Protein AF-A0A218YZX3-F1 (afdb_monomer_lite)

Structure (mmCIF, N/CA/C/O backbone):
data_AF-A0A218YZX3-F1
#
_entry.id   AF-A0A218YZX3-F1
#
loop_
_atom_site.group_PDB
_atom_site.id
_atom_site.type_symbol
_atom_site.label_atom_id
_atom_site.label_alt_id
_atom_site.label_comp_id
_atom_site.label_asym_id
_atom_site.label_entity_id
_atom_site.label_seq_id
_atom_site.pdbx_PDB_ins_code
_atom_site.Cartn_x
_atom_site.Cartn_y
_atom_site.Cartn_z
_atom_site.occupancy
_atom_site.B_iso_or_equiv
_atom_site.auth_seq_id
_atom_site.auth_comp_id
_atom_site.auth_asym_id
_atom_site.auth_atom_id
_atom_site.pdbx_PDB_model_num
ATOM 1 N N . MET A 1 1 ? -14.506 6.428 -17.693 1.00 74.00 1 MET A N 1
ATOM 2 C CA . MET A 1 1 ? -15.111 5.379 -16.839 1.00 74.00 1 MET A CA 1
ATOM 3 C C . MET A 1 1 ? -14.774 5.544 -15.348 1.00 74.00 1 MET A C 1
ATOM 5 O O . MET A 1 1 ? -15.646 6.011 -14.645 1.00 74.00 1 MET A O 1
ATOM 9 N N . ILE A 1 2 ? -13.561 5.289 -14.816 1.00 86.69 2 ILE A N 1
ATOM 10 C CA . ILE A 1 2 ? -13.314 5.484 -13.352 1.00 86.69 2 ILE A CA 1
ATOM 11 C C . ILE A 1 2 ? -13.232 6.959 -12.924 1.00 86.69 2 ILE A C 1
ATOM 13 O O . ILE A 1 2 ? -13.758 7.328 -11.880 1.00 86.69 2 ILE A O 1
ATOM 17 N N . GLY A 1 3 ? -12.570 7.812 -13.712 1.00 89.25 3 GLY A N 1
ATOM 18 C CA . GLY A 1 3 ? -12.417 9.230 -13.351 1.00 89.25 3 GLY A CA 1
ATOM 19 C C . GLY A 1 3 ? -13.723 10.006 -13.328 1.00 89.25 3 GLY A C 1
ATOM 20 O O . GLY A 1 3 ? -13.888 10.870 -12.478 1.00 89.25 3 GLY A O 1
ATOM 21 N N . ASP A 1 4 ? -14.636 9.664 -14.231 1.00 92.06 4 ASP A N 1
ATOM 22 C CA . ASP A 1 4 ? -15.918 10.357 -14.371 1.00 92.06 4 ASP A CA 1
ATOM 23 C C . ASP A 1 4 ? -16.874 9.979 -13.229 1.00 92.06 4 ASP A C 1
ATOM 25 O O . ASP A 1 4 ? -17.680 10.796 -12.808 1.00 92.06 4 ASP A O 1
ATOM 29 N N . MET A 1 5 ? -16.742 8.761 -12.686 1.00 93.00 5 MET A N 1
ATOM 30 C CA . MET A 1 5 ? -17.591 8.253 -11.602 1.00 93.00 5 MET A CA 1
ATOM 31 C C . MET A 1 5 ? -17.034 8.542 -10.200 1.00 93.00 5 MET A C 1
ATOM 33 O O . MET A 1 5 ? -17.802 8.780 -9.275 1.00 93.00 5 MET A O 1
ATOM 37 N N . PHE A 1 6 ? -15.707 8.509 -10.021 1.00 92.06 6 PHE A N 1
ATOM 38 C CA . PHE A 1 6 ? -15.064 8.537 -8.694 1.00 92.06 6 PHE A CA 1
ATOM 39 C C . PHE A 1 6 ? -14.007 9.642 -8.537 1.00 92.06 6 PHE A C 1
ATOM 41 O O . PHE A 1 6 ? -13.311 9.722 -7.519 1.00 92.06 6 PHE A O 1
ATOM 48 N N . GLY A 1 7 ? -13.854 10.493 -9.551 1.00 93.12 7 GLY A N 1
ATOM 49 C CA . GLY A 1 7 ? -12.935 11.621 -9.538 1.00 93.12 7 GLY A CA 1
ATOM 50 C C . GLY A 1 7 ? -11.467 11.262 -9.793 1.00 93.12 7 GLY A C 1
ATOM 51 O O . GLY A 1 7 ? -11.059 10.110 -9.989 1.0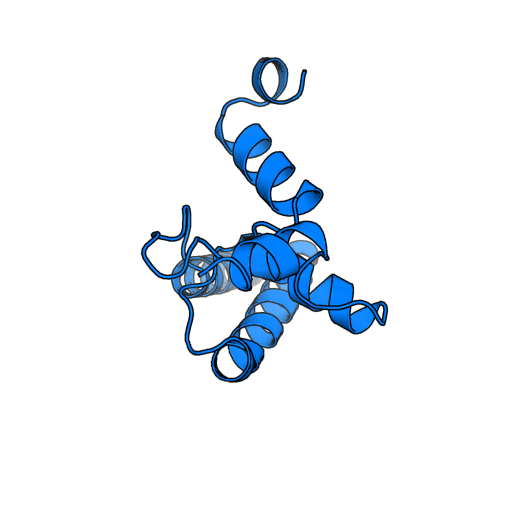0 93.12 7 GLY A O 1
ATOM 52 N N . ALA A 1 8 ? -10.637 12.306 -9.799 1.00 89.94 8 ALA A N 1
ATOM 53 C CA . ALA A 1 8 ? -9.236 12.223 -10.205 1.00 89.94 8 ALA A CA 1
ATOM 54 C C . ALA A 1 8 ? -8.374 11.357 -9.270 1.00 89.94 8 ALA A C 1
ATOM 56 O O . ALA A 1 8 ? -7.466 10.665 -9.736 1.00 89.94 8 ALA A O 1
ATOM 57 N N . VAL A 1 9 ? -8.669 11.349 -7.965 1.00 87.31 9 VAL A N 1
ATOM 58 C CA . VAL A 1 9 ? -7.887 10.602 -6.967 1.00 87.31 9 VAL A CA 1
ATOM 59 C C . VAL A 1 9 ? -8.002 9.098 -7.209 1.00 87.31 9 VAL A C 1
ATOM 61 O O . VAL A 1 9 ? -6.978 8.437 -7.403 1.00 87.31 9 VAL A O 1
ATOM 64 N N . HIS A 1 10 ? -9.225 8.569 -7.306 1.00 87.75 10 HIS A N 1
ATOM 65 C CA . HIS A 1 10 ? -9.471 7.150 -7.580 1.00 87.75 10 HIS A CA 1
ATOM 66 C C . HIS A 1 10 ? -8.934 6.726 -8.947 1.00 87.75 10 HIS A C 1
ATOM 68 O O . HIS A 1 10 ? -8.291 5.681 -9.057 1.00 87.75 10 HIS A O 1
ATOM 74 N N . LYS A 1 11 ? -9.091 7.568 -9.980 1.00 90.62 11 LYS A N 1
ATOM 75 C CA . LYS A 1 11 ? -8.458 7.337 -11.289 1.00 90.62 11 LYS A CA 1
ATOM 76 C C . LYS A 1 11 ? -6.938 7.213 -11.167 1.00 90.62 11 LYS A C 1
ATOM 78 O O . LYS A 1 11 ? -6.345 6.345 -11.805 1.00 90.62 11 LYS A O 1
ATOM 83 N N . SER A 1 12 ? -6.304 8.053 -10.347 1.00 87.38 12 SER A N 1
ATOM 84 C CA . SER A 1 12 ? -4.852 8.023 -10.159 1.00 87.38 12 SER A CA 1
ATOM 85 C C . SER A 1 12 ? -4.379 6.725 -9.490 1.00 87.38 12 SER A C 1
ATOM 87 O O . SER A 1 12 ? -3.413 6.124 -9.960 1.00 87.38 12 SER A O 1
ATOM 89 N N . TYR A 1 13 ? -5.087 6.253 -8.457 1.00 87.81 13 TYR A N 1
ATOM 90 C CA . TYR A 1 13 ? -4.781 4.987 -7.788 1.00 87.81 13 TYR A CA 1
ATOM 91 C C . TYR A 1 13 ? -5.027 3.793 -8.707 1.00 87.81 13 TYR A C 1
ATOM 93 O O . TYR A 1 13 ? -4.144 2.953 -8.849 1.00 87.81 13 TYR A O 1
ATOM 101 N N . SER A 1 14 ? -6.164 3.759 -9.407 1.00 89.25 14 SER A N 1
ATOM 102 C CA . SER A 1 14 ? -6.469 2.712 -10.387 1.00 89.25 14 SER A CA 1
ATOM 103 C C . SER A 1 14 ? -5.371 2.598 -11.447 1.00 89.25 14 SER A C 1
ATOM 105 O O . SER A 1 14 ? -4.887 1.497 -11.713 1.00 89.25 14 SER A O 1
ATOM 107 N N . LYS A 1 15 ? -4.892 3.729 -11.986 1.00 87.81 15 LYS A N 1
ATOM 108 C CA . LYS A 1 15 ? -3.774 3.739 -12.936 1.00 87.81 15 LYS A CA 1
ATOM 109 C C . LYS A 1 15 ? -2.498 3.167 -12.312 1.00 87.81 15 LYS A C 1
ATOM 111 O O . LYS A 1 15 ? -1.867 2.319 -12.927 1.00 87.81 15 LYS A O 1
ATOM 116 N N . ARG A 1 16 ? -2.121 3.581 -11.094 1.00 87.12 16 ARG A N 1
ATOM 117 C CA . ARG A 1 16 ? -0.916 3.054 -10.423 1.00 87.12 16 ARG A CA 1
ATOM 118 C C . ARG A 1 16 ? -1.001 1.545 -10.190 1.00 87.12 16 ARG A C 1
ATOM 120 O O . ARG A 1 16 ? -0.046 0.849 -10.521 1.00 87.12 16 ARG A O 1
ATOM 127 N N . LEU A 1 17 ? -2.136 1.045 -9.706 1.00 86.75 17 LEU A N 1
ATOM 128 C CA . LEU A 1 17 ? -2.340 -0.380 -9.435 1.00 86.75 17 LEU A CA 1
ATOM 129 C C . LEU A 1 17 ? -2.300 -1.215 -10.721 1.00 86.75 17 LEU A C 1
ATOM 131 O O . LEU A 1 17 ? -1.543 -2.177 -10.812 1.00 86.75 17 LEU A O 1
ATOM 135 N N . THR A 1 18 ? -3.045 -0.805 -11.749 1.00 85.81 18 THR A N 1
ATOM 136 C CA . THR A 1 18 ? -3.155 -1.563 -13.009 1.00 85.81 18 THR A CA 1
ATOM 137 C C . THR A 1 18 ? -1.884 -1.529 -13.854 1.00 85.81 18 THR A C 1
ATOM 139 O O . THR A 1 18 ? -1.617 -2.476 -14.586 1.00 85.81 18 THR A O 1
ATOM 142 N N . THR A 1 19 ? -1.054 -0.486 -13.737 1.00 81.06 19 THR A N 1
ATOM 143 C CA 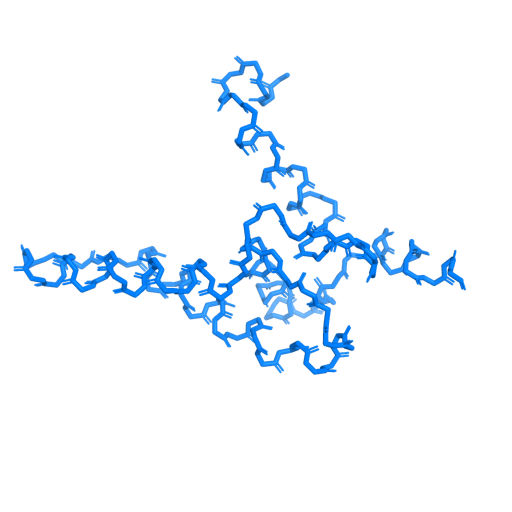. THR A 1 19 ? 0.218 -0.408 -14.476 1.00 81.06 19 THR A CA 1
ATOM 144 C C . THR A 1 19 ? 1.439 -0.830 -13.652 1.00 81.06 19 THR A C 1
ATOM 146 O O . THR A 1 19 ? 2.559 -0.731 -14.150 1.00 81.06 19 THR A O 1
ATOM 149 N N . GLY A 1 20 ? 1.276 -1.214 -12.379 1.00 72.56 20 GLY A N 1
ATOM 150 C CA . GLY A 1 20 ? 2.398 -1.444 -11.453 1.00 72.56 20 GLY A CA 1
ATOM 151 C C . GLY A 1 20 ? 3.229 -0.184 -11.170 1.00 72.56 20 GLY A C 1
ATOM 152 O O . GLY A 1 20 ? 4.422 -0.251 -10.878 1.00 72.56 20 GLY A O 1
ATOM 153 N N . GLY A 1 21 ? 2.616 0.993 -11.305 1.00 71.12 21 GLY A N 1
ATOM 154 C CA . GLY A 1 21 ? 3.228 2.312 -11.154 1.00 71.12 21 GLY A CA 1
ATOM 155 C C . GLY A 1 21 ? 3.384 2.766 -9.703 1.00 71.12 21 GLY A C 1
ATOM 156 O O . GLY A 1 21 ? 3.267 3.961 -9.443 1.00 71.12 21 GLY A O 1
ATOM 157 N N . CYS A 1 22 ? 3.629 1.840 -8.776 1.00 73.06 22 CYS A N 1
ATOM 158 C CA . CYS A 1 22 ? 3.683 2.113 -7.338 1.00 73.06 22 CYS A CA 1
ATOM 159 C C . CYS A 1 22 ? 4.973 2.816 -6.874 1.00 73.06 22 CYS A C 1
ATOM 161 O O . CYS A 1 22 ? 5.094 3.220 -5.722 1.00 73.06 22 CYS A O 1
ATOM 163 N N . ALA A 1 23 ? 5.925 2.994 -7.790 1.00 72.69 23 ALA A N 1
ATOM 164 C CA . ALA A 1 23 ? 7.047 3.909 -7.645 1.00 72.69 23 ALA A CA 1
ATOM 165 C C . ALA A 1 23 ? 7.063 4.871 -8.848 1.00 72.69 23 ALA A C 1
ATOM 167 O O . ALA A 1 23 ? 6.843 4.421 -9.986 1.00 72.69 23 ALA A O 1
ATOM 168 N N . PRO A 1 24 ? 7.328 6.173 -8.655 1.00 68.44 24 PRO A N 1
ATOM 169 C CA . PRO A 1 24 ? 7.548 7.132 -9.730 1.00 68.44 24 PRO A CA 1
ATOM 170 C C . PRO A 1 24 ? 8.760 6.740 -10.605 1.00 68.44 24 PRO A C 1
ATOM 172 O O . PRO A 1 24 ? 9.437 5.730 -10.402 1.00 68.44 24 PRO A O 1
ATOM 175 N N . GLY A 1 25 ? 9.001 7.481 -11.692 1.00 67.81 25 GLY A N 1
ATOM 176 C CA . GLY A 1 25 ? 10.308 7.400 -12.367 1.00 67.81 25 GLY A CA 1
ATOM 177 C C . GLY A 1 25 ? 11.428 7.804 -11.402 1.00 67.81 25 GLY A C 1
ATOM 178 O O . GLY A 1 25 ? 11.143 8.460 -10.411 1.00 67.81 25 GLY A O 1
ATOM 179 N N . ALA A 1 26 ? 12.688 7.447 -11.673 1.00 65.38 26 ALA A N 1
ATOM 180 C CA . ALA A 1 26 ? 13.768 7.724 -10.708 1.00 65.38 26 ALA A CA 1
ATOM 181 C C . ALA A 1 26 ? 13.992 9.228 -10.417 1.00 65.38 26 ALA A C 1
ATOM 183 O O . ALA A 1 26 ? 14.613 9.559 -9.422 1.00 65.38 26 ALA A O 1
ATOM 184 N N . SER A 1 27 ? 13.482 10.125 -11.268 1.00 64.31 27 SER A N 1
ATOM 185 C CA . SER A 1 27 ? 13.472 11.584 -11.071 1.00 64.31 27 SER A CA 1
ATOM 186 C C . SER A 1 27 ? 12.090 12.144 -10.695 1.00 64.31 27 SER A C 1
ATOM 188 O O . SER A 1 27 ? 11.911 13.354 -10.602 1.00 64.31 27 SER A O 1
ATOM 190 N N . GLY A 1 28 ? 11.082 11.284 -10.540 1.00 68.38 28 GLY A N 1
ATOM 191 C CA . GLY A 1 28 ? 9.708 11.685 -10.257 1.00 68.38 28 GLY A CA 1
ATOM 192 C C . GLY A 1 28 ? 9.397 11.675 -8.763 1.00 68.38 28 GLY A C 1
ATOM 193 O O . GLY A 1 28 ? 9.975 10.910 -7.996 1.00 68.38 28 GLY A O 1
ATOM 194 N N . LYS A 1 29 ? 8.419 12.488 -8.364 1.00 74.06 29 LYS A N 1
ATOM 195 C CA . LYS A 1 29 ? 7.890 12.515 -6.998 1.00 74.06 29 LYS A CA 1
ATOM 196 C C . LYS A 1 29 ? 6.698 11.563 -6.867 1.00 74.06 29 LYS A C 1
ATOM 198 O O . LYS A 1 29 ? 5.895 11.444 -7.794 1.00 74.06 29 LYS A O 1
ATOM 203 N N . ALA A 1 30 ? 6.577 10.896 -5.721 1.00 79.50 30 ALA A N 1
ATOM 204 C CA . ALA A 1 30 ? 5.372 10.146 -5.381 1.00 79.50 30 ALA A CA 1
ATOM 205 C C . ALA A 1 30 ? 4.162 11.094 -5.302 1.00 79.50 30 ALA A C 1
ATOM 207 O O . ALA A 1 30 ? 4.295 12.232 -4.848 1.00 79.50 30 ALA A O 1
ATOM 208 N N . GLY A 1 31 ? 2.986 10.629 -5.736 1.00 75.88 31 GLY A N 1
ATOM 209 C CA . GLY A 1 31 ? 1.755 11.414 -5.606 1.00 75.88 31 GLY A CA 1
ATOM 210 C C . GLY A 1 31 ? 1.367 11.562 -4.137 1.00 75.88 31 GLY A C 1
ATOM 211 O O . GLY A 1 31 ? 0.994 12.645 -3.694 1.00 75.88 31 GLY A O 1
ATOM 212 N N . PHE A 1 32 ? 1.545 10.484 -3.374 1.00 84.50 32 PHE A N 1
ATOM 213 C CA . PHE A 1 32 ? 1.472 10.482 -1.922 1.00 84.50 32 PHE A CA 1
ATOM 214 C C . PHE A 1 32 ? 2.552 9.545 -1.378 1.00 84.50 32 PHE A C 1
ATOM 216 O O . PHE A 1 32 ? 2.513 8.344 -1.628 1.00 84.50 32 PHE A O 1
ATOM 223 N N . GLY A 1 33 ? 3.558 10.095 -0.696 1.00 88.38 33 GLY A N 1
ATOM 224 C CA . GLY A 1 33 ? 4.721 9.325 -0.244 1.00 88.38 33 GLY A CA 1
ATOM 225 C C . GLY A 1 33 ? 4.355 8.249 0.780 1.00 88.38 33 GLY A C 1
ATOM 226 O O . GLY A 1 33 ? 3.512 8.479 1.651 1.00 88.38 33 GLY A O 1
ATOM 227 N N . PHE A 1 34 ? 5.003 7.087 0.693 1.00 88.00 34 PHE A N 1
ATOM 228 C CA . PHE A 1 34 ? 4.697 5.952 1.567 1.00 88.00 34 PHE A CA 1
ATOM 229 C C . PHE A 1 34 ? 4.927 6.266 3.059 1.00 88.00 34 PHE A C 1
ATOM 231 O O . PHE A 1 34 ? 4.108 5.872 3.882 1.00 88.00 34 PHE A O 1
ATOM 238 N N . GLU A 1 35 ? 5.969 7.027 3.423 1.00 89.06 35 GLU A N 1
ATOM 239 C CA . GLU A 1 35 ? 6.237 7.412 4.821 1.00 89.06 35 GLU A CA 1
ATOM 240 C C . GLU A 1 35 ? 5.083 8.214 5.424 1.00 89.06 35 GLU A C 1
ATOM 242 O O . GLU A 1 35 ? 4.623 7.959 6.541 1.00 89.06 35 GLU A O 1
ATOM 247 N N . LEU A 1 36 ? 4.576 9.168 4.642 1.00 91.94 36 LEU A N 1
ATOM 248 C CA . LEU A 1 36 ? 3.447 9.992 5.029 1.00 91.94 36 LEU A CA 1
ATOM 249 C C . LEU A 1 36 ? 2.183 9.132 5.154 1.00 91.94 36 LEU A C 1
ATOM 251 O O . LEU A 1 36 ? 1.448 9.259 6.133 1.00 91.94 36 LEU A O 1
ATOM 255 N N . ALA A 1 37 ? 1.975 8.199 4.222 1.00 92.50 37 ALA A N 1
ATOM 256 C CA . ALA A 1 37 ? 0.880 7.238 4.289 1.00 92.50 37 ALA A CA 1
ATOM 257 C C . ALA A 1 37 ? 0.941 6.361 5.549 1.00 92.50 37 ALA A C 1
ATOM 259 O O . ALA A 1 37 ? -0.072 6.226 6.233 1.00 92.50 37 ALA A O 1
ATOM 260 N N . MET A 1 38 ? 2.117 5.834 5.911 1.00 94.06 38 MET A N 1
ATOM 261 C CA . MET A 1 38 ? 2.301 5.066 7.149 1.00 94.06 38 MET A CA 1
ATOM 262 C C . MET A 1 38 ? 1.977 5.908 8.385 1.00 94.06 38 MET A C 1
ATOM 264 O O . MET A 1 38 ? 1.268 5.440 9.275 1.00 94.06 38 MET A O 1
ATOM 268 N N . LYS A 1 39 ? 2.450 7.162 8.441 1.00 95.69 39 LYS A N 1
ATOM 269 C CA . LYS A 1 39 ? 2.151 8.080 9.550 1.00 95.69 39 LYS A CA 1
ATOM 270 C C . LYS A 1 39 ? 0.642 8.280 9.717 1.00 95.69 39 LYS A C 1
ATOM 272 O O . LYS A 1 39 ? 0.134 8.159 10.832 1.00 95.69 39 LYS A O 1
ATOM 277 N N . TYR A 1 40 ? -0.075 8.562 8.628 1.00 95.25 40 TYR A N 1
ATOM 278 C CA . TYR A 1 40 ? -1.527 8.749 8.678 1.00 95.25 40 TYR A CA 1
ATOM 279 C C . TYR A 1 40 ? -2.274 7.459 9.021 1.00 95.25 40 TYR A C 1
ATOM 281 O O . TYR A 1 40 ? -3.213 7.510 9.811 1.00 95.25 40 TYR A O 1
ATOM 289 N N . ALA A 1 41 ? -1.837 6.306 8.506 1.00 95.75 41 ALA A N 1
ATOM 290 C CA . ALA A 1 41 ? -2.428 5.014 8.842 1.00 95.75 41 ALA A CA 1
ATOM 291 C C . ALA A 1 41 ? -2.290 4.704 10.342 1.00 95.75 41 ALA A C 1
ATOM 293 O O . ALA A 1 41 ? -3.281 4.380 10.993 1.00 95.75 41 ALA A O 1
ATOM 294 N N . ARG A 1 42 ? -1.096 4.895 10.927 1.00 97.31 42 ARG A N 1
ATOM 295 C CA . ARG A 1 42 ? -0.891 4.743 12.380 1.00 97.31 42 ARG A CA 1
ATOM 296 C C . ARG A 1 42 ? -1.781 5.688 13.183 1.00 97.31 42 ARG A C 1
ATOM 298 O O . ARG A 1 42 ? -2.371 5.276 14.176 1.00 97.31 42 ARG A O 1
ATOM 305 N N . HIS A 1 43 ? -1.891 6.945 12.753 1.00 97.75 43 HIS A N 1
ATOM 306 C CA . HIS A 1 43 ? -2.749 7.918 13.423 1.00 97.75 43 HIS A CA 1
ATOM 307 C C . HIS A 1 43 ? -4.225 7.494 13.389 1.00 97.75 43 HIS A C 1
ATOM 309 O O . HIS A 1 43 ? -4.871 7.463 14.433 1.00 97.75 43 HIS A O 1
ATOM 315 N N . ALA A 1 44 ? -4.730 7.080 12.225 1.00 97.38 44 ALA A N 1
ATOM 316 C CA . ALA A 1 44 ? -6.100 6.601 12.074 1.00 97.38 44 ALA A CA 1
ATOM 317 C C . ALA A 1 44 ? -6.388 5.363 12.943 1.00 97.38 44 ALA A C 1
ATOM 319 O O . ALA A 1 44 ? -7.433 5.297 13.588 1.00 97.38 44 ALA A O 1
ATOM 320 N N . LEU A 1 45 ? -5.450 4.412 13.021 1.00 98.12 45 LEU A N 1
ATOM 321 C CA . LEU A 1 45 ? -5.577 3.233 13.885 1.00 98.12 45 LEU A CA 1
ATOM 322 C C . LEU A 1 45 ? -5.580 3.594 15.375 1.00 98.12 45 LEU A C 1
ATOM 324 O O . LEU A 1 45 ? -6.356 3.023 16.140 1.00 98.12 45 LEU A O 1
ATOM 328 N N . ASN A 1 46 ? -4.774 4.575 15.788 1.00 98.25 46 ASN A N 1
ATOM 329 C CA . ASN A 1 46 ? -4.800 5.082 17.160 1.00 98.25 46 ASN A CA 1
ATOM 330 C C . ASN A 1 46 ? -6.150 5.733 17.498 1.00 98.25 46 ASN A C 1
ATOM 332 O O . ASN A 1 46 ? -6.683 5.487 18.579 1.00 98.25 46 ASN A O 1
ATOM 336 N N . CYS A 1 47 ? -6.733 6.506 16.575 1.00 98.19 47 CYS A N 1
ATOM 337 C CA . CYS A 1 47 ? -8.077 7.065 16.740 1.00 98.19 47 CYS A CA 1
ATOM 338 C C . CYS A 1 47 ? -9.144 5.967 16.841 1.00 98.19 47 CYS A C 1
ATOM 340 O O . CYS A 1 47 ? -9.984 6.021 17.737 1.00 98.19 47 CYS A O 1
ATOM 342 N N . ALA A 1 48 ? -9.088 4.948 15.975 1.00 97.81 48 ALA A N 1
ATOM 343 C CA . ALA A 1 48 ? -10.014 3.816 16.021 1.00 97.81 48 ALA A CA 1
ATOM 344 C C . ALA A 1 48 ? -9.952 3.097 17.378 1.00 97.81 48 ALA A C 1
ATOM 346 O O . ALA A 1 48 ? -10.989 2.882 18.010 1.00 97.81 48 ALA A O 1
ATOM 347 N N . LYS A 1 49 ? -8.733 2.826 17.867 1.00 97.62 49 LYS A N 1
ATOM 348 C CA . LYS A 1 49 ? -8.490 2.222 19.182 1.00 97.62 49 LYS A CA 1
ATOM 349 C C . LYS A 1 49 ? -9.047 3.079 20.321 1.00 97.62 49 LYS A C 1
ATOM 351 O O . LYS A 1 49 ? -9.697 2.539 21.210 1.00 97.62 49 LYS A O 1
ATOM 356 N N . ALA A 1 50 ? -8.818 4.393 20.294 1.00 98.31 50 ALA A N 1
ATOM 357 C CA . ALA A 1 50 ? -9.340 5.319 21.303 1.00 98.31 50 ALA A CA 1
ATOM 358 C C . ALA A 1 50 ? -10.878 5.360 21.326 1.00 98.31 50 ALA A C 1
ATOM 360 O O . ALA A 1 50 ? -11.471 5.528 22.386 1.00 98.31 50 ALA A O 1
ATOM 361 N N . ALA A 1 51 ? -11.519 5.149 20.175 1.00 98.06 51 ALA A N 1
ATOM 362 C CA . ALA A 1 51 ? -12.969 5.034 20.052 1.00 98.06 51 ALA A CA 1
ATOM 363 C C . ALA A 1 51 ? -13.520 3.630 20.389 1.00 98.06 51 ALA A C 1
ATOM 365 O O . ALA A 1 51 ? -14.714 3.395 20.226 1.00 98.06 51 ALA A O 1
ATOM 366 N N . GLY A 1 52 ? -12.681 2.677 20.818 1.00 98.06 52 GLY A N 1
ATOM 367 C CA . GLY A 1 52 ? -13.107 1.303 21.114 1.00 98.06 52 GLY A CA 1
ATOM 368 C C . GLY A 1 52 ? -13.455 0.470 19.874 1.00 98.06 52 GLY A C 1
ATOM 369 O O . GLY A 1 52 ? -14.173 -0.520 19.976 1.00 98.06 52 GLY A O 1
ATOM 370 N N . THR A 1 53 ? -12.956 0.858 18.697 1.00 98.06 53 THR A N 1
ATOM 371 C CA . THR A 1 53 ? -13.224 0.186 17.414 1.00 98.06 53 THR A CA 1
ATOM 372 C C . THR A 1 53 ? -11.952 -0.412 16.815 1.00 98.06 53 THR A C 1
ATOM 374 O O . THR A 1 53 ? -10.840 0.044 17.087 1.00 98.06 53 THR A O 1
ATOM 377 N N . ARG A 1 54 ? -12.102 -1.438 15.967 1.00 96.50 54 ARG A N 1
ATOM 378 C CA . ARG A 1 54 ? -10.979 -2.052 15.244 1.00 96.50 54 ARG A CA 1
ATOM 379 C C . ARG A 1 54 ? -10.968 -1.624 13.779 1.00 96.50 54 ARG A C 1
ATOM 381 O O . ARG A 1 54 ? -11.911 -1.889 13.040 1.00 96.50 54 ARG A O 1
ATOM 388 N N . GLY A 1 55 ? -9.858 -1.038 13.338 1.00 95.50 55 GLY A N 1
ATOM 389 C CA . GLY A 1 55 ? -9.631 -0.640 11.948 1.00 95.50 55 GLY A CA 1
ATOM 390 C C . GLY A 1 55 ? -8.959 -1.729 11.108 1.00 95.50 55 GLY A C 1
ATOM 391 O O . GLY A 1 55 ? -7.880 -1.489 10.581 1.00 95.50 55 GLY A O 1
ATOM 392 N N . GLN A 1 56 ? -9.575 -2.909 10.965 1.00 96.81 56 GLN A N 1
ATOM 393 C CA . GLN A 1 56 ? -8.961 -4.097 10.331 1.00 96.81 56 GLN A CA 1
ATOM 394 C C . GLN A 1 56 ? -8.316 -3.824 8.964 1.00 96.81 56 GLN A C 1
ATOM 396 O O . GLN A 1 56 ? -7.185 -4.223 8.710 1.00 96.81 56 GLN A O 1
ATOM 401 N N . VAL A 1 57 ? -9.015 -3.107 8.081 1.00 96.06 57 VAL A N 1
ATOM 402 C CA . VAL A 1 57 ? -8.493 -2.772 6.744 1.00 96.06 57 VAL A CA 1
ATOM 403 C C . VAL A 1 57 ? -7.271 -1.852 6.841 1.00 96.06 57 VAL A C 1
ATOM 405 O O . VAL A 1 57 ? -6.328 -1.989 6.065 1.00 96.06 57 VAL A O 1
ATOM 408 N N . GLY A 1 58 ? -7.261 -0.943 7.819 1.00 95.69 58 GLY A N 1
ATOM 409 C CA . GLY A 1 58 ? -6.119 -0.075 8.095 1.00 95.69 58 GLY A CA 1
ATOM 410 C C . GLY A 1 58 ? -4.910 -0.844 8.628 1.00 95.69 58 GLY A C 1
ATOM 411 O O . GLY A 1 58 ? -3.789 -0.522 8.249 1.00 95.69 58 GLY A O 1
ATOM 412 N N . GLU A 1 59 ? -5.128 -1.875 9.451 1.00 97.44 59 GLU A N 1
ATOM 413 C CA . GLU A 1 59 ? -4.066 -2.765 9.946 1.00 97.44 59 GLU A CA 1
ATOM 414 C C . GLU A 1 59 ? -3.392 -3.496 8.777 1.00 97.44 59 GLU A C 1
ATOM 416 O O . GLU A 1 59 ? -2.176 -3.419 8.624 1.00 97.44 59 GLU A O 1
ATOM 421 N N . VAL A 1 60 ? -4.188 -4.109 7.892 1.00 96.69 60 VAL A N 1
ATOM 422 C CA . VAL A 1 60 ? -3.686 -4.812 6.697 1.00 96.69 60 VAL A CA 1
ATOM 423 C C . VAL A 1 60 ? -2.945 -3.860 5.754 1.00 96.69 60 VAL A C 1
ATOM 425 O O . VAL A 1 60 ? -1.888 -4.200 5.217 1.00 96.69 60 VAL A O 1
ATOM 428 N N . ALA A 1 61 ? -3.475 -2.652 5.541 1.00 94.75 61 ALA A N 1
ATOM 429 C CA . ALA A 1 61 ? -2.819 -1.650 4.707 1.00 94.75 61 ALA A CA 1
ATOM 430 C C . ALA A 1 61 ? -1.479 -1.194 5.309 1.00 94.75 61 ALA A C 1
ATOM 432 O O . ALA A 1 61 ? -0.484 -1.109 4.586 1.00 94.75 61 ALA A O 1
ATOM 433 N N . LEU A 1 62 ? -1.436 -0.935 6.622 1.00 96.06 62 LEU A N 1
ATOM 434 C CA . LEU A 1 62 ? -0.218 -0.537 7.325 1.00 96.06 62 LEU A CA 1
ATOM 435 C C . LEU A 1 62 ? 0.844 -1.638 7.268 1.00 96.06 62 LEU A C 1
ATOM 437 O O . LEU A 1 62 ? 1.985 -1.339 6.930 1.00 96.06 62 LEU A O 1
ATOM 441 N N . GLU A 1 63 ? 0.475 -2.894 7.516 1.00 96.06 63 GLU A N 1
ATOM 442 C CA . GLU A 1 63 ? 1.401 -4.028 7.439 1.00 96.06 63 GLU A CA 1
ATOM 443 C C . GLU A 1 63 ? 2.050 -4.130 6.047 1.00 96.06 63 GLU A C 1
ATOM 445 O O . GLU A 1 63 ? 3.264 -4.288 5.915 1.00 96.06 63 GLU A O 1
ATOM 450 N N . ASN A 1 64 ? 1.259 -3.972 4.983 1.00 94.88 64 ASN A N 1
ATOM 451 C CA . ASN A 1 64 ? 1.779 -4.021 3.619 1.00 94.88 64 ASN A CA 1
ATOM 452 C C . ASN A 1 64 ? 2.673 -2.822 3.269 1.00 94.88 64 ASN A C 1
ATOM 454 O O . ASN A 1 64 ? 3.637 -2.989 2.516 1.00 94.88 64 ASN A O 1
ATOM 458 N N . LEU A 1 65 ? 2.383 -1.633 3.807 1.00 92.94 65 LEU A N 1
ATOM 459 C CA . LEU A 1 65 ? 3.248 -0.456 3.676 1.00 92.94 65 LEU A CA 1
ATOM 460 C C . LEU A 1 65 ? 4.576 -0.640 4.426 1.00 92.94 65 LEU A C 1
ATOM 462 O O . LEU A 1 65 ? 5.629 -0.296 3.893 1.00 92.94 65 LEU A O 1
ATOM 466 N N . GLU A 1 66 ? 4.542 -1.220 5.626 1.00 93.25 66 GLU A N 1
ATOM 467 C CA . GLU A 1 66 ? 5.739 -1.539 6.413 1.00 93.25 66 GLU A CA 1
ATOM 468 C C . GLU A 1 66 ? 6.598 -2.621 5.751 1.00 93.25 66 GLU A C 1
ATOM 470 O O . GLU A 1 66 ? 7.822 -2.585 5.833 1.00 93.25 66 GLU A O 1
ATOM 475 N N . LYS A 1 67 ? 5.987 -3.593 5.071 1.00 92.19 67 LYS A N 1
ATOM 476 C CA . LYS A 1 67 ? 6.729 -4.554 4.245 1.00 92.19 67 LYS A CA 1
ATOM 477 C C . LYS A 1 67 ? 7.314 -3.885 3.001 1.00 92.19 67 LYS A C 1
ATOM 479 O O . LYS A 1 67 ? 8.467 -4.142 2.670 1.00 92.19 67 LYS A O 1
ATOM 484 N N . ALA A 1 68 ? 6.566 -2.987 2.355 1.00 90.19 68 ALA A N 1
ATOM 485 C CA . ALA A 1 68 ? 7.044 -2.263 1.179 1.00 90.19 68 ALA A CA 1
ATOM 486 C C . ALA A 1 68 ? 8.285 -1.413 1.492 1.00 90.19 68 ALA A C 1
ATOM 488 O O . ALA A 1 68 ? 9.202 -1.361 0.675 1.00 90.19 68 ALA A O 1
ATOM 489 N N . SER A 1 69 ? 8.348 -0.794 2.677 1.00 86.88 69 SER A N 1
ATOM 490 C CA . SER A 1 69 ? 9.504 0.012 3.091 1.00 86.88 69 SER A CA 1
ATOM 491 C C . SER A 1 69 ? 10.781 -0.814 3.260 1.00 86.88 69 SER A C 1
ATOM 493 O O . SER A 1 69 ? 11.866 -0.325 2.960 1.00 86.88 69 SER A O 1
ATOM 495 N N . LYS A 1 70 ? 10.671 -2.091 3.650 1.00 86.88 70 LYS A N 1
ATOM 496 C CA . LYS A 1 70 ? 11.821 -3.010 3.728 1.00 86.88 70 LYS A CA 1
ATOM 497 C C . LYS A 1 70 ? 12.423 -3.303 2.357 1.00 86.88 70 LYS A C 1
ATOM 499 O O . LYS A 1 70 ? 13.611 -3.591 2.264 1.00 86.88 70 LYS A O 1
ATOM 504 N N . TYR A 1 71 ? 11.623 -3.198 1.299 1.00 81.25 71 TYR A N 1
ATOM 505 C CA . TYR A 1 71 ? 12.095 -3.380 -0.068 1.00 81.25 71 TYR A CA 1
ATOM 506 C C . TYR A 1 71 ? 12.720 -2.117 -0.656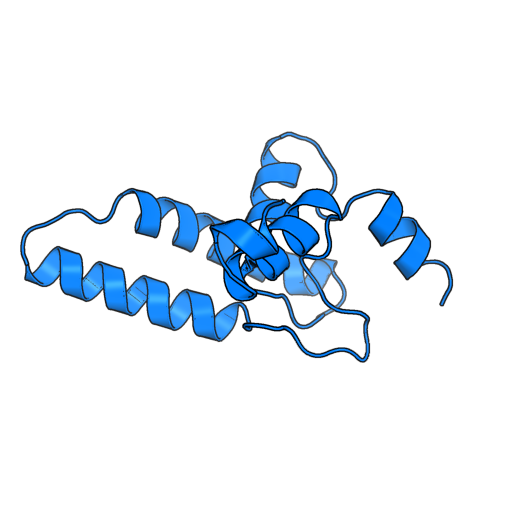 1.00 81.25 71 TYR A C 1
ATOM 508 O O . TYR A 1 71 ? 13.323 -2.204 -1.718 1.00 81.25 71 TYR A O 1
ATOM 516 N N . ASP A 1 72 ? 12.636 -0.957 -0.001 1.00 75.19 72 ASP A N 1
ATOM 517 C CA . ASP A 1 72 ? 13.137 0.298 -0.573 1.00 75.19 72 ASP A CA 1
ATOM 518 C C . ASP A 1 72 ? 14.625 0.212 -0.965 1.00 75.19 72 ASP A C 1
ATOM 520 O O . ASP A 1 72 ? 15.002 0.578 -2.080 1.00 75.19 72 ASP A O 1
ATOM 524 N N . ALA A 1 73 ? 15.452 -0.402 -0.111 1.00 70.38 73 ALA A N 1
ATOM 525 C CA . ALA A 1 73 ? 16.866 -0.647 -0.397 1.00 70.38 73 ALA A CA 1
ATOM 526 C C . ALA A 1 73 ? 17.079 -1.563 -1.619 1.00 70.38 73 ALA A C 1
ATOM 528 O O . ALA A 1 73 ? 17.879 -1.239 -2.496 1.00 70.38 73 ALA A O 1
ATOM 529 N N . GLU A 1 74 ? 16.324 -2.663 -1.731 1.00 73.94 74 GLU A N 1
ATOM 530 C CA . GLU A 1 74 ? 16.373 -3.569 -2.894 1.00 73.94 74 GLU A CA 1
ATOM 531 C C . GLU A 1 74 ? 15.931 -2.879 -4.192 1.00 73.94 74 GLU A C 1
ATOM 533 O O . GLU A 1 74 ? 16.380 -3.221 -5.285 1.00 73.94 74 GLU A O 1
ATOM 538 N N . LEU A 1 75 ? 15.040 -1.893 -4.081 1.00 75.31 75 LEU A N 1
ATOM 539 C CA . LEU A 1 75 ? 14.493 -1.141 -5.209 1.00 75.31 75 LEU A CA 1
ATOM 540 C C . LEU A 1 75 ? 15.364 0.076 -5.581 1.00 75.31 75 LEU A C 1
ATOM 542 O O . LEU A 1 75 ? 15.016 0.821 -6.508 1.00 75.31 75 LEU A O 1
ATOM 546 N N . GLY A 1 76 ? 16.508 0.248 -4.910 1.00 73.00 76 GLY A N 1
ATOM 547 C CA . GLY A 1 76 ? 17.490 1.298 -5.167 1.00 73.00 76 GLY A CA 1
ATOM 548 C C . GLY A 1 76 ? 17.171 2.637 -4.498 1.00 73.00 76 GLY A C 1
ATOM 549 O O . GLY A 1 76 ? 17.491 3.672 -5.080 1.00 73.00 76 GLY A O 1
ATOM 550 N N . GLY A 1 77 ? 16.505 2.624 -3.336 1.00 72.38 77 GLY A N 1
ATOM 551 C CA . GLY A 1 77 ? 16.194 3.814 -2.529 1.00 72.38 77 GLY A CA 1
ATOM 552 C C . GLY A 1 77 ? 15.252 4.788 -3.234 1.00 72.38 77 GLY A C 1
ATOM 553 O O . GLY A 1 77 ? 15.464 6.003 -3.222 1.00 72.38 77 GLY A O 1
ATOM 554 N N . ARG A 1 78 ? 14.268 4.260 -3.969 1.00 71.62 78 ARG A N 1
ATOM 555 C CA . ARG A 1 78 ? 13.388 5.073 -4.815 1.00 71.62 78 ARG A CA 1
ATOM 556 C C . ARG A 1 78 ? 12.190 5.544 -4.001 1.00 71.62 78 ARG A C 1
ATOM 558 O O . ARG A 1 78 ? 11.532 4.719 -3.384 1.00 71.62 78 ARG A O 1
ATOM 565 N N . PRO A 1 79 ? 11.778 6.818 -4.110 1.00 76.38 79 PRO A N 1
ATOM 566 C CA . PRO A 1 79 ? 10.650 7.327 -3.335 1.00 76.38 79 PRO A CA 1
ATOM 567 C C . PRO A 1 79 ? 9.359 6.571 -3.678 1.00 76.38 79 PRO A C 1
ATOM 569 O O . PRO A 1 79 ? 8.784 6.788 -4.740 1.00 76.38 79 PRO A O 1
ATOM 572 N N . LEU A 1 80 ? 8.890 5.686 -2.796 1.00 86.44 80 LEU A N 1
ATOM 573 C CA . LEU A 1 80 ? 7.685 4.885 -3.022 1.00 86.44 80 LEU A CA 1
ATOM 574 C C . LEU A 1 80 ? 6.402 5.710 -2.818 1.00 86.44 80 LEU A C 1
ATOM 576 O O . LEU A 1 80 ? 6.319 6.587 -1.953 1.00 86.44 80 LEU A O 1
ATOM 580 N N . ASP A 1 81 ? 5.379 5.413 -3.620 1.00 89.62 81 ASP A N 1
ATOM 581 C CA . ASP A 1 81 ? 4.021 5.935 -3.436 1.00 89.62 81 ASP A CA 1
ATOM 582 C C . ASP A 1 81 ? 3.249 5.065 -2.434 1.00 89.62 81 ASP A C 1
ATOM 584 O O . ASP A 1 81 ? 3.581 3.901 -2.230 1.00 89.62 81 ASP A O 1
ATOM 588 N N . SER A 1 82 ? 2.178 5.578 -1.836 1.00 89.19 82 SER A N 1
ATOM 589 C CA . SER A 1 82 ? 1.306 4.800 -0.945 1.00 89.19 82 SER A CA 1
ATOM 590 C C . SER A 1 82 ? 0.715 3.554 -1.606 1.00 89.19 82 SER A C 1
ATOM 592 O O . SER A 1 82 ? 0.447 2.564 -0.934 1.00 89.19 82 SER A O 1
ATOM 594 N N . SER A 1 83 ? 0.578 3.545 -2.934 1.00 89.81 83 SER A N 1
ATOM 595 C CA . SER A 1 83 ? 0.201 2.342 -3.685 1.00 89.81 83 SER A CA 1
ATOM 596 C C . SER A 1 83 ? 1.261 1.224 -3.669 1.00 89.81 83 SER A C 1
ATOM 598 O O . SER A 1 83 ? 0.977 0.125 -4.143 1.00 89.81 83 SER A O 1
ATOM 600 N N . ALA A 1 84 ? 2.455 1.441 -3.101 1.00 90.19 84 ALA A N 1
ATOM 601 C CA . ALA A 1 84 ? 3.519 0.437 -2.957 1.00 90.19 84 ALA A CA 1
ATOM 602 C C . ALA A 1 84 ? 3.122 -0.785 -2.127 1.00 90.19 84 ALA A C 1
ATOM 604 O O . ALA A 1 84 ? 3.662 -1.862 -2.370 1.00 90.19 84 ALA A O 1
ATOM 605 N N . MET A 1 85 ? 2.110 -0.670 -1.259 1.00 91.19 85 MET A N 1
ATOM 606 C CA . MET A 1 85 ? 1.480 -1.829 -0.612 1.00 91.19 85 MET A CA 1
ATOM 607 C C . MET A 1 85 ? 1.042 -2.903 -1.623 1.00 91.19 85 MET A C 1
ATOM 609 O O . MET A 1 85 ? 1.124 -4.089 -1.334 1.00 91.19 85 MET A O 1
ATOM 613 N N . TYR A 1 86 ? 0.650 -2.515 -2.842 1.00 91.62 86 TYR A N 1
ATOM 614 C CA . TYR A 1 86 ? 0.308 -3.473 -3.894 1.00 91.62 86 TYR A CA 1
ATOM 615 C C . TYR A 1 86 ? 1.523 -4.267 -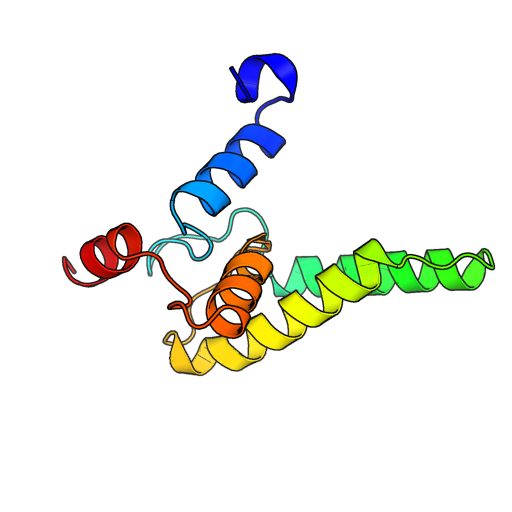4.391 1.00 91.62 86 TYR A C 1
ATOM 617 O O . TYR A 1 86 ? 1.393 -5.441 -4.718 1.00 91.62 86 TYR A O 1
ATOM 625 N N . GLY A 1 87 ? 2.713 -3.658 -4.410 1.00 90.69 87 GLY A N 1
ATOM 626 C CA . GLY A 1 87 ? 3.957 -4.358 -4.733 1.00 90.69 87 GLY A CA 1
ATOM 627 C C . GLY A 1 87 ? 4.302 -5.436 -3.700 1.00 90.69 87 GLY A C 1
ATOM 628 O O . GLY A 1 87 ? 4.764 -6.511 -4.079 1.00 90.69 87 GLY A O 1
ATOM 629 N N . THR A 1 88 ? 4.005 -5.192 -2.418 1.00 92.25 88 THR A N 1
ATOM 630 C CA . THR A 1 88 ? 4.100 -6.211 -1.360 1.00 92.25 88 THR A CA 1
ATOM 631 C C . THR A 1 88 ? 3.166 -7.382 -1.644 1.00 92.25 88 THR A C 1
ATOM 633 O O . THR A 1 88 ? 3.628 -8.515 -1.722 1.00 92.25 88 THR A O 1
ATOM 636 N N . ILE A 1 89 ? 1.881 -7.106 -1.890 1.00 92.56 89 ILE A N 1
ATOM 637 C CA . ILE A 1 89 ? 0.870 -8.138 -2.180 1.00 92.56 89 ILE A CA 1
ATOM 638 C C . ILE A 1 89 ? 1.287 -8.990 -3.389 1.00 92.56 89 ILE A C 1
ATOM 640 O O . ILE A 1 89 ? 1.134 -10.208 -3.382 1.00 92.56 89 ILE A O 1
ATOM 644 N N . ARG A 1 90 ? 1.863 -8.367 -4.426 1.00 92.06 90 ARG A N 1
ATOM 645 C CA . ARG A 1 90 ? 2.407 -9.087 -5.587 1.00 92.06 90 ARG A CA 1
ATOM 646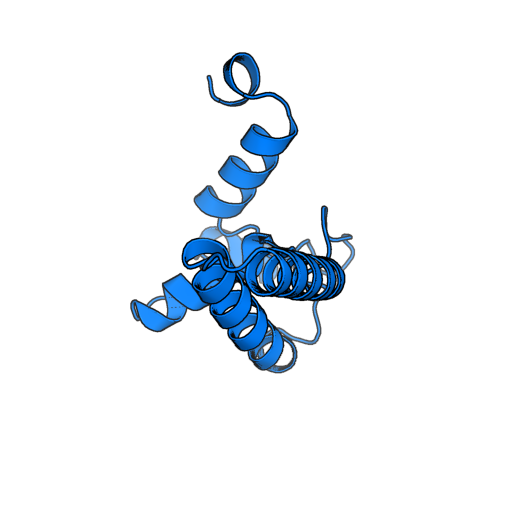 C C . ARG A 1 90 ? 3.517 -10.060 -5.192 1.00 92.06 90 ARG A C 1
ATOM 648 O O . ARG A 1 90 ? 3.472 -11.207 -5.622 1.00 92.06 90 ARG A O 1
ATOM 655 N N . ARG A 1 91 ? 4.474 -9.624 -4.367 1.00 91.31 91 ARG A N 1
ATOM 656 C CA . ARG A 1 91 ? 5.557 -10.487 -3.871 1.00 91.31 91 ARG A CA 1
ATOM 657 C C . ARG A 1 91 ? 5.044 -11.651 -3.041 1.00 91.31 91 ARG A C 1
ATOM 659 O O . ARG A 1 91 ? 5.488 -12.775 -3.245 1.00 91.31 91 ARG A O 1
ATOM 666 N N . GLU A 1 92 ? 4.080 -11.405 -2.164 1.00 92.81 92 GLU A N 1
ATOM 667 C CA . GLU A 1 92 ? 3.444 -12.466 -1.376 1.00 92.81 92 GLU A CA 1
ATOM 668 C C . GLU A 1 92 ? 2.694 -13.476 -2.255 1.00 92.81 92 GLU A C 1
ATOM 670 O O . GLU A 1 92 ? 2.637 -14.657 -1.927 1.00 92.81 92 GLU A O 1
ATOM 675 N N . ALA A 1 93 ? 2.193 -13.041 -3.413 1.00 93.62 93 ALA A N 1
ATOM 676 C CA . ALA A 1 93 ? 1.590 -13.904 -4.426 1.00 93.62 93 ALA A CA 1
ATOM 677 C C . ALA A 1 93 ? 2.608 -14.596 -5.361 1.00 93.62 93 ALA A C 1
ATOM 679 O O . ALA A 1 93 ? 2.206 -15.195 -6.357 1.00 93.62 93 ALA A O 1
ATOM 680 N N . GLY A 1 94 ? 3.916 -14.504 -5.090 1.00 94.06 94 GLY A N 1
ATOM 681 C CA . GLY A 1 94 ? 4.967 -15.111 -5.917 1.00 94.06 94 GLY A CA 1
ATOM 682 C C . GLY A 1 94 ? 5.296 -14.344 -7.204 1.00 94.06 94 GLY A C 1
ATOM 683 O O . GLY A 1 94 ? 5.970 -14.878 -8.081 1.00 94.06 94 GLY A O 1
ATOM 684 N N . LEU A 1 95 ? 4.832 -13.098 -7.333 1.00 91.31 95 LEU A N 1
ATOM 685 C CA . LEU A 1 95 ? 5.126 -12.216 -8.463 1.00 91.31 95 LEU A CA 1
ATOM 686 C C . LEU A 1 95 ? 6.207 -11.193 -8.104 1.00 91.31 95 LEU A C 1
ATOM 688 O O . LEU A 1 95 ? 6.486 -10.898 -6.946 1.00 91.31 95 LEU A O 1
ATOM 692 N N . ASP A 1 96 ? 6.769 -10.545 -9.116 1.00 89.25 96 ASP A N 1
ATOM 693 C CA . ASP A 1 96 ? 7.655 -9.412 -8.888 1.00 89.25 96 ASP A CA 1
ATOM 694 C C . ASP A 1 96 ? 6.935 -8.186 -8.319 1.00 89.25 96 ASP A C 1
ATOM 696 O O . ASP A 1 96 ? 5.794 -7.876 -8.686 1.00 89.25 96 ASP A O 1
ATOM 700 N N . PHE A 1 97 ? 7.665 -7.418 -7.503 1.00 88.00 97 PHE A N 1
ATOM 701 C CA . PHE A 1 97 ? 7.188 -6.162 -6.917 1.00 88.00 97 PHE A CA 1
ATOM 702 C C . PHE A 1 97 ? 6.690 -5.181 -7.990 1.00 88.00 97 PHE A C 1
ATOM 704 O O . PHE A 1 97 ? 5.618 -4.588 -7.869 1.00 88.00 97 PHE A O 1
ATOM 711 N N . PHE A 1 98 ? 7.456 -5.044 -9.075 1.00 86.56 98 PHE A N 1
ATOM 712 C CA . PHE A 1 98 ? 7.078 -4.277 -10.258 1.00 86.56 98 PHE A CA 1
ATOM 713 C C . PHE A 1 98 ? 6.524 -5.193 -11.351 1.00 86.56 98 PHE A C 1
ATOM 715 O O . PHE A 1 98 ? 6.979 -6.319 -11.520 1.00 86.56 98 PHE A O 1
ATOM 722 N N . THR A 1 99 ? 5.571 -4.688 -12.132 1.00 87.06 99 THR A N 1
ATOM 723 C CA . THR A 1 99 ? 5.094 -5.350 -13.356 1.00 87.06 99 THR A CA 1
ATOM 724 C C . THR A 1 99 ? 6.167 -5.339 -14.447 1.00 87.06 99 THR A C 1
ATOM 726 O O . THR A 1 99 ? 7.038 -4.465 -14.447 1.00 87.06 99 THR A O 1
ATOM 729 N N . ASP A 1 100 ? 6.058 -6.234 -15.430 1.00 87.38 100 ASP A N 1
ATOM 730 C CA . ASP A 1 100 ? 6.986 -6.295 -16.571 1.00 87.38 100 ASP A CA 1
ATOM 731 C C . ASP A 1 100 ? 7.030 -4.980 -17.346 1.00 87.38 100 ASP A C 1
ATOM 733 O O . ASP A 1 100 ? 8.106 -4.447 -17.603 1.00 87.38 100 ASP A O 1
ATOM 737 N N . PHE A 1 101 ? 5.866 -4.366 -17.578 1.00 83.50 101 PHE A N 1
ATOM 738 C CA . PHE A 1 101 ? 5.763 -3.027 -18.164 1.00 83.50 101 PHE A CA 1
ATOM 739 C C . PHE A 1 101 ? 6.615 -1.994 -17.411 1.00 83.50 101 PHE A C 1
ATOM 741 O O . PHE A 1 101 ? 7.252 -1.113 -17.997 1.00 83.50 101 PHE A O 1
ATOM 748 N N . ARG A 1 102 ? 6.641 -2.084 -16.077 1.00 81.56 102 ARG A N 1
ATOM 749 C CA . ARG A 1 102 ? 7.402 -1.155 -15.246 1.00 81.56 102 ARG A CA 1
ATOM 750 C C . ARG A 1 102 ? 8.888 -1.485 -15.229 1.00 81.56 102 ARG A C 1
ATOM 752 O O . ARG A 1 102 ? 9.686 -0.547 -15.221 1.00 81.56 102 ARG A O 1
ATOM 759 N N . LYS A 1 103 ? 9.246 -2.770 -15.246 1.00 84.31 103 LYS A N 1
ATOM 760 C CA . LYS A 1 103 ? 10.626 -3.246 -15.400 1.00 84.31 103 LYS A CA 1
ATOM 761 C C . LYS A 1 103 ? 11.220 -2.789 -16.733 1.00 84.31 103 LYS A C 1
ATOM 763 O O . LYS A 1 103 ? 12.279 -2.176 -16.720 1.00 84.31 103 LYS A O 1
ATOM 768 N N . GLU A 1 104 ? 10.500 -2.961 -17.840 1.00 84.56 104 GLU A N 1
ATOM 769 C CA . GLU A 1 104 ? 10.926 -2.530 -19.178 1.00 84.56 104 GLU A CA 1
ATOM 770 C C . GLU A 1 104 ? 11.111 -1.008 -19.256 1.00 84.56 104 GLU A C 1
ATOM 772 O O . GLU A 1 104 ? 12.117 -0.501 -19.745 1.00 84.56 104 GLU A O 1
ATOM 777 N N . ARG A 1 105 ? 10.176 -0.233 -18.697 1.00 79.81 105 ARG A N 1
ATOM 778 C CA . ARG A 1 105 ? 10.357 1.221 -18.581 1.00 79.81 105 ARG A CA 1
ATOM 779 C C . ARG A 1 105 ? 11.594 1.580 -17.749 1.00 79.81 105 ARG A C 1
ATOM 781 O O . ARG A 1 105 ? 12.245 2.584 -18.012 1.00 79.81 105 ARG A O 1
ATOM 788 N N . ASN A 1 106 ? 11.874 0.816 -16.694 1.00 74.00 106 ASN A N 1
ATOM 789 C CA . ASN A 1 106 ? 13.020 1.065 -15.826 1.00 74.00 106 ASN A CA 1
ATOM 790 C C . ASN A 1 106 ?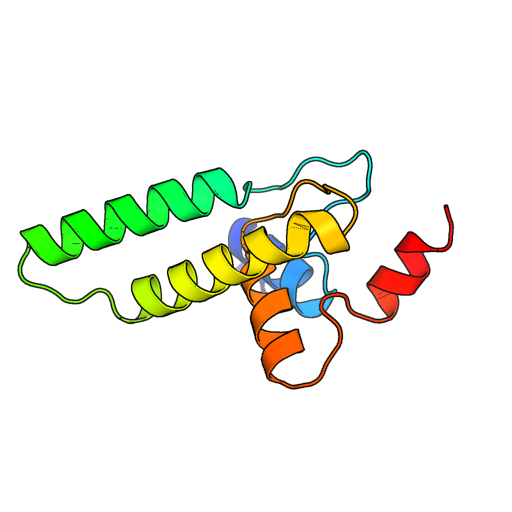 14.356 0.700 -16.485 1.00 74.00 106 ASN A C 1
ATOM 792 O O . ASN A 1 106 ? 15.349 1.315 -16.107 1.00 74.00 106 ASN A O 1
ATOM 796 N N . SER A 1 107 ? 14.381 -0.265 -17.413 1.00 77.44 107 SER A N 1
ATOM 797 C CA . SER A 1 107 ? 15.589 -0.693 -18.130 1.00 77.44 107 SER A CA 1
ATOM 798 C C . SER A 1 107 ? 15.941 0.195 -19.324 1.00 77.44 107 SER A C 1
ATOM 800 O O . SER A 1 107 ? 17.106 0.265 -19.688 1.00 77.44 107 SER A O 1
ATOM 802 N N . LYS A 1 108 ? 14.973 0.917 -19.904 1.00 69.50 108 LYS A N 1
ATOM 803 C CA . LYS A 1 108 ? 15.187 1.899 -20.990 1.00 69.50 108 LYS A CA 1
ATOM 804 C C . LYS A 1 108 ? 15.792 3.233 -20.508 1.00 69.50 108 LYS A C 1
ATOM 806 O O . LYS A 1 108 ? 15.421 4.290 -21.015 1.00 69.50 108 LYS A O 1
ATOM 811 N N . LYS A 1 109 ? 16.651 3.198 -19.489 1.00 54.12 109 LYS A N 1
ATOM 812 C CA . LYS A 1 109 ? 17.318 4.374 -18.917 1.00 54.12 109 LYS A CA 1
ATOM 813 C C . LYS A 1 109 ? 18.763 4.471 -19.359 1.00 54.12 109 LYS A C 1
ATOM 815 O O . LYS A 1 109 ? 19.439 3.425 -19.312 1.00 54.12 109 LYS A O 1
#

InterPro domains:
  IPR013328 6-phosphogluconate dehydrogenase, domain 2 [G3DSA:1.10.1040.10] (2-96)

Secondary structure (DSSP, 8-state):
-HHHHHHHHHHHHHHHHHHT--S--TTPPPSSBHHHHHHHHHHHHHHHHHTT---HHHHHHHHHHHHHHHTTTTTTS---BGGGHHHHHHHHTTS-SS-HHHHHHHH--

Radius of gyration: 14.84 Å; chains: 1; bounding box: 35×28×42 Å

Sequence (109 aa):
MIGDMFGAVHKSYSKRLTTGGCAPGASGKAGFGFELAMKYARHALNCAKAAGTRGQVGEVALENLEKASKYDAELGGRPLDSSAMYGTIRREAGLDFFTDFRKERNSKK

pLDDT: mean 86.84, std 9.58, range [54.12, 98.31]

Organism: NCBI:txid2795749

Foldseek 3Di:
DCCVPPNDVRVVLVVCLVQVVQFPQQPDAAPAFLVNVLVVLVVVQVVCVVVVHGPVVSVLLNVLSVVLVVCCVVVPVTGGYSSLSSLSVQVVVVHHSGDPSVVVVNVVD